Protein AF-A0A2X2J457-F1 (afdb_monomer_lite)

Sequence (88 aa):
MSNDSEKIISTYSLNFLSPDDVRKEELKASQGDSDAAFKLYKYYLFCEPKSYRKQHEWLIISANNGNAIAQYNLSRELESGNAANLLI

Structure (mmCIF, N/CA/C/O backbone):
data_AF-A0A2X2J457-F1
#
_entry.id   AF-A0A2X2J457-F1
#
loop_
_atom_site.group_PDB
_atom_site.id
_atom_site.type_symbol
_atom_site.label_atom_id
_atom_site.label_alt_id
_atom_site.label_comp_id
_atom_site.label_asym_id
_ato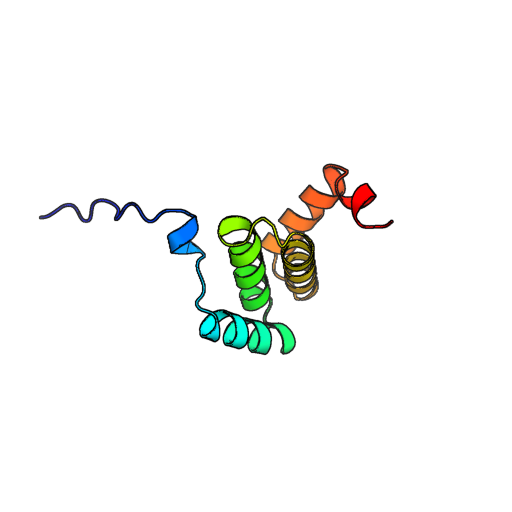m_site.label_entity_id
_atom_site.label_seq_id
_atom_site.pdbx_PDB_ins_code
_atom_site.Cartn_x
_atom_site.Cartn_y
_atom_site.Cartn_z
_atom_site.occupancy
_atom_site.B_iso_or_equiv
_atom_site.auth_seq_id
_atom_site.auth_comp_id
_atom_site.auth_asym_id
_atom_site.auth_atom_id
_atom_site.pdbx_PDB_model_num
ATOM 1 N N . MET A 1 1 ? -1.326 -28.396 -26.696 1.00 40.06 1 MET A N 1
ATOM 2 C CA . MET A 1 1 ? -1.861 -27.442 -25.703 1.00 40.06 1 MET A CA 1
ATOM 3 C C . MET A 1 1 ? -0.721 -27.148 -24.747 1.00 40.06 1 MET A C 1
ATOM 5 O O . MET A 1 1 ? -0.421 -27.998 -23.918 1.00 40.06 1 MET A O 1
ATOM 9 N N . SER A 1 2 ? 0.035 -26.071 -24.982 1.00 43.69 2 SER A N 1
ATOM 10 C CA . SER A 1 2 ? 1.145 -25.711 -24.097 1.00 43.69 2 SER A CA 1
ATOM 11 C C . SER A 1 2 ? 0.566 -25.218 -22.783 1.00 43.69 2 SER A C 1
ATOM 13 O O . SER A 1 2 ? -0.327 -24.380 -22.770 1.00 43.69 2 SER A O 1
ATOM 15 N N . ASN A 1 3 ? 1.060 -25.810 -21.708 1.00 46.50 3 ASN A N 1
ATOM 16 C CA . ASN A 1 3 ? 0.834 -25.395 -20.343 1.00 46.50 3 ASN A CA 1
ATOM 17 C C . ASN A 1 3 ? 1.293 -23.934 -20.229 1.00 46.50 3 ASN A C 1
ATOM 19 O O . ASN A 1 3 ? 2.488 -23.671 -20.369 1.00 46.50 3 ASN A O 1
ATOM 23 N N . ASP A 1 4 ? 0.366 -23.004 -20.004 1.00 51.88 4 ASP A N 1
ATOM 24 C CA . ASP A 1 4 ? 0.651 -21.643 -19.532 1.00 51.88 4 ASP A CA 1
ATOM 25 C C . ASP A 1 4 ? 1.148 -21.727 -18.079 1.00 51.88 4 ASP A C 1
ATOM 27 O O . ASP A 1 4 ? 0.590 -21.127 -17.162 1.00 51.88 4 ASP A O 1
ATOM 31 N N . SER A 1 5 ? 2.165 -22.564 -17.854 1.00 49.25 5 SER A N 1
ATOM 32 C CA . SER A 1 5 ? 2.822 -22.783 -16.583 1.00 49.25 5 SER A CA 1
ATOM 33 C C . SER A 1 5 ? 3.403 -21.452 -16.157 1.00 49.25 5 SER A C 1
ATOM 35 O O . SER A 1 5 ? 4.438 -21.029 -16.676 1.00 49.25 5 SER A O 1
ATOM 37 N N . GLU A 1 6 ? 2.651 -20.789 -15.279 1.00 54.53 6 GLU A N 1
ATOM 38 C CA . GLU A 1 6 ? 3.131 -19.966 -14.184 1.00 54.53 6 GLU A CA 1
ATOM 39 C C . GLU A 1 6 ? 4.471 -19.333 -14.517 1.00 54.53 6 GLU A C 1
ATOM 41 O O . GLU A 1 6 ? 5.540 -19.839 -14.168 1.00 54.53 6 GLU A O 1
ATOM 46 N N . LYS A 1 7 ? 4.423 -18.195 -15.215 1.00 55.59 7 LYS A N 1
ATOM 47 C CA . LYS A 1 7 ? 5.560 -17.284 -15.189 1.00 55.59 7 LYS A CA 1
ATOM 48 C C . LYS A 1 7 ? 5.863 -17.104 -13.702 1.00 55.59 7 LYS A C 1
ATOM 50 O O . LYS A 1 7 ? 5.004 -16.610 -12.978 1.00 55.59 7 LYS A O 1
ATOM 55 N N . ILE A 1 8 ? 7.006 -17.593 -13.224 1.00 58.31 8 ILE A N 1
ATOM 56 C CA . ILE A 1 8 ? 7.410 -17.414 -11.830 1.00 58.31 8 ILE A CA 1
ATOM 57 C C . ILE A 1 8 ? 7.693 -15.919 -11.681 1.0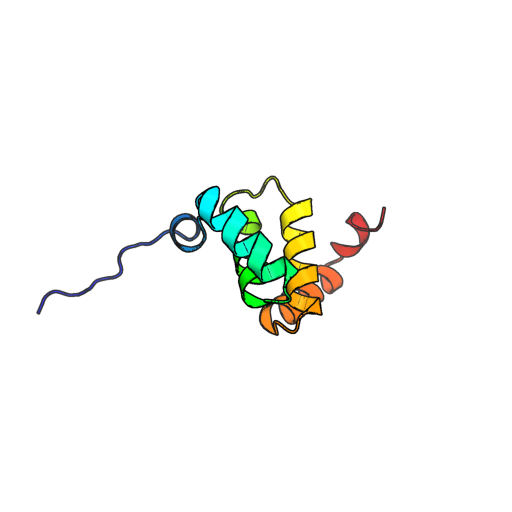0 58.31 8 ILE A C 1
ATOM 59 O O . ILE A 1 8 ? 8.801 -15.444 -11.919 1.00 58.31 8 ILE A O 1
ATOM 63 N N . ILE A 1 9 ? 6.649 -15.144 -11.403 1.00 66.62 9 ILE A N 1
ATOM 64 C CA . ILE A 1 9 ? 6.748 -13.720 -11.120 1.00 66.62 9 ILE A CA 1
ATOM 65 C C . ILE A 1 9 ? 7.042 -13.621 -9.633 1.00 66.62 9 ILE A C 1
ATOM 67 O O . ILE A 1 9 ? 6.221 -13.979 -8.793 1.00 66.62 9 ILE A O 1
ATOM 71 N N . SER A 1 10 ? 8.258 -13.184 -9.316 1.00 85.38 10 SER A N 1
ATOM 72 C CA . SER A 1 10 ? 8.660 -12.947 -7.934 1.00 85.38 10 SER A CA 1
ATOM 73 C C . SER A 1 10 ? 7.730 -11.926 -7.270 1.00 85.38 10 SER A C 1
ATOM 75 O O . SER A 1 10 ? 7.190 -11.038 -7.938 1.00 85.38 10 SER A O 1
ATOM 77 N N . THR A 1 11 ? 7.594 -11.992 -5.944 1.00 88.19 11 THR A N 1
ATOM 78 C CA . THR A 1 11 ? 6.847 -10.987 -5.167 1.00 88.19 11 THR A CA 1
ATOM 79 C C . THR A 1 11 ? 7.323 -9.565 -5.470 1.00 88.19 11 THR A C 1
ATOM 81 O O . THR A 1 11 ? 6.509 -8.647 -5.523 1.00 88.19 11 THR A O 1
ATOM 84 N N . TYR A 1 12 ? 8.620 -9.384 -5.741 1.00 90.25 12 TYR A N 1
ATOM 85 C CA . TYR A 1 12 ? 9.173 -8.109 -6.191 1.00 90.25 12 TYR A CA 1
ATOM 86 C C . TYR A 1 12 ? 8.571 -7.681 -7.535 1.00 90.25 12 TYR A C 1
ATOM 88 O O . TYR A 1 12 ? 8.002 -6.603 -7.640 1.00 90.25 12 TYR A O 1
ATOM 96 N N . SER A 1 13 ? 8.621 -8.541 -8.556 1.00 89.31 13 SER A N 1
ATOM 97 C CA . SER A 1 13 ? 8.108 -8.234 -9.900 1.00 89.31 13 SER A CA 1
ATOM 98 C C . SER A 1 13 ? 6.607 -7.922 -9.927 1.00 89.31 13 SER A C 1
ATOM 100 O O . SER A 1 13 ? 6.169 -7.157 -10.777 1.00 89.31 13 SER A O 1
ATOM 102 N N . LEU A 1 14 ? 5.825 -8.501 -9.009 1.00 91.06 14 LEU A N 1
ATOM 103 C CA . LEU A 1 14 ? 4.386 -8.239 -8.872 1.00 91.06 14 LEU A CA 1
ATOM 104 C C . LEU A 1 14 ? 4.062 -6.867 -8.272 1.00 91.06 14 LEU A C 1
ATOM 106 O O . LEU A 1 14 ? 2.987 -6.330 -8.530 1.00 91.06 14 LEU A O 1
ATOM 110 N N . ASN A 1 15 ? 4.949 -6.340 -7.427 1.00 95.00 15 ASN A N 1
ATOM 111 C CA . ASN A 1 15 ? 4.696 -5.128 -6.647 1.00 95.00 15 ASN A CA 1
ATOM 112 C C . ASN A 1 15 ? 5.604 -3.959 -7.039 1.00 95.00 15 ASN A C 1
ATOM 114 O O . ASN A 1 15 ? 5.407 -2.856 -6.537 1.00 95.00 15 ASN A O 1
ATOM 118 N N . PHE A 1 16 ? 6.572 -4.185 -7.927 1.00 96.06 16 PHE A N 1
ATOM 119 C CA . PHE A 1 16 ? 7.464 -3.152 -8.423 1.00 96.06 16 PHE A CA 1
ATOM 120 C C . PHE A 1 16 ? 6.686 -2.071 -9.175 1.00 96.06 16 PHE A C 1
ATOM 122 O O . PHE A 1 16 ? 5.873 -2.366 -10.051 1.00 96.06 16 PHE A O 1
ATOM 129 N N . LEU A 1 17 ? 6.982 -0.816 -8.847 1.00 97.25 17 LEU A N 1
ATOM 130 C CA . LEU A 1 17 ? 6.478 0.372 -9.518 1.00 97.25 17 LEU A CA 1
ATOM 131 C C . LEU A 1 17 ? 7.675 1.181 -10.012 1.00 97.25 17 LEU A C 1
ATOM 133 O O . LEU A 1 17 ? 8.640 1.387 -9.275 1.00 97.25 17 LEU A O 1
ATOM 137 N N . SER A 1 18 ? 7.611 1.657 -11.255 1.00 97.38 18 SER A N 1
ATOM 138 C CA . SER A 1 18 ? 8.578 2.644 -11.733 1.00 97.38 18 SER A CA 1
ATOM 139 C C . SER A 1 18 ? 8.402 3.968 -10.971 1.00 97.38 18 SER A C 1
ATOM 141 O O . SER A 1 18 ? 7.325 4.217 -10.423 1.00 97.38 18 SER A O 1
ATOM 143 N N . PRO A 1 19 ? 9.399 4.873 -10.960 1.00 97.06 19 PRO A N 1
ATOM 144 C CA . PRO A 1 19 ? 9.235 6.190 -10.343 1.00 97.06 19 PRO A CA 1
ATOM 145 C C . PRO A 1 19 ? 8.019 6.967 -10.866 1.00 97.06 19 PRO A C 1
ATOM 147 O O . PRO A 1 19 ? 7.436 7.765 -10.135 1.00 97.06 19 PRO A O 1
ATOM 150 N N . ASP A 1 20 ? 7.637 6.758 -12.125 1.00 98.19 20 ASP A N 1
ATOM 151 C CA . ASP A 1 20 ? 6.492 7.419 -12.752 1.00 98.19 20 ASP A CA 1
ATOM 152 C C . ASP A 1 20 ? 5.171 6.812 -12.273 1.00 98.19 20 ASP A C 1
ATOM 154 O O . ASP A 1 20 ? 4.229 7.546 -11.965 1.00 98.19 20 ASP A O 1
ATOM 158 N N . ASP A 1 21 ? 5.125 5.486 -12.129 1.00 98.38 21 ASP A N 1
ATOM 159 C CA . ASP A 1 21 ? 3.970 4.788 -11.565 1.00 98.38 21 ASP A CA 1
ATOM 160 C C . ASP A 1 21 ? 3.780 5.128 -10.088 1.00 98.38 21 ASP A C 1
ATOM 162 O O . ASP A 1 21 ? 2.650 5.360 -9.669 1.00 98.38 21 ASP A O 1
ATOM 166 N N . VAL A 1 22 ? 4.868 5.247 -9.314 1.00 98.38 22 VAL A N 1
ATOM 167 C CA . VAL A 1 22 ? 4.807 5.722 -7.922 1.00 98.38 22 VAL A CA 1
ATOM 168 C C . VAL A 1 22 ? 4.115 7.083 -7.867 1.00 98.38 22 VAL A C 1
ATOM 170 O O . VAL A 1 22 ? 3.110 7.211 -7.175 1.00 98.38 22 VAL A O 1
ATOM 173 N N . ARG A 1 23 ? 4.552 8.067 -8.667 1.00 98.56 23 ARG A N 1
ATOM 174 C CA . ARG A 1 23 ? 3.922 9.405 -8.699 1.00 98.56 23 ARG A CA 1
ATOM 175 C C . ARG A 1 23 ? 2.451 9.359 -9.115 1.00 98.56 23 ARG A C 1
ATOM 177 O O . ARG A 1 23 ? 1.628 10.117 -8.606 1.00 98.56 23 ARG A O 1
ATOM 184 N N . LYS A 1 24 ? 2.104 8.475 -10.053 1.00 98.69 24 LYS A N 1
ATOM 185 C CA . LYS A 1 24 ? 0.722 8.297 -10.510 1.00 98.69 24 LYS A CA 1
ATOM 186 C C . LYS A 1 24 ? -0.168 7.714 -9.416 1.00 98.69 24 LYS A C 1
ATOM 188 O O . LYS A 1 24 ? -1.290 8.188 -9.239 1.00 98.69 24 LYS A O 1
ATOM 193 N N . GLU A 1 25 ? 0.302 6.696 -8.702 1.00 98.69 25 GLU A N 1
ATOM 194 C CA . GLU A 1 25 ? -0.448 6.125 -7.585 1.00 98.69 25 GLU A CA 1
ATOM 195 C C . GLU A 1 25 ? -0.502 7.103 -6.397 1.00 98.69 25 GLU A C 1
ATOM 197 O O . GLU A 1 25 ? -1.548 7.200 -5.763 1.00 98.69 25 GLU A O 1
ATOM 202 N N . GLU A 1 26 ? 0.543 7.907 -6.155 1.00 98.56 26 GLU A N 1
ATOM 203 C CA . GLU A 1 26 ? 0.544 8.967 -5.127 1.00 98.56 26 GLU A CA 1
ATOM 204 C C . GLU A 1 26 ? -0.556 10.004 -5.395 1.00 98.56 26 GLU A C 1
ATOM 206 O O . GLU A 1 26 ? -1.319 10.356 -4.493 1.00 98.56 26 GLU A O 1
ATOM 211 N N . LEU A 1 27 ? -0.702 10.442 -6.650 1.00 98.56 27 LEU A N 1
ATOM 212 C CA . LEU A 1 27 ? -1.757 11.376 -7.045 1.00 98.56 27 LEU A CA 1
ATOM 213 C C . LEU A 1 27 ? -3.157 10.789 -6.819 1.00 98.56 27 LEU A C 1
ATOM 215 O O . LEU A 1 27 ? -4.016 11.466 -6.259 1.00 98.56 27 LEU A O 1
ATOM 219 N N . LYS A 1 28 ? -3.396 9.534 -7.208 1.00 98.75 28 LYS A N 1
ATOM 220 C CA . LYS A 1 28 ? -4.694 8.875 -6.975 1.00 98.75 28 LYS A CA 1
ATOM 221 C C . LYS A 1 28 ? -4.986 8.720 -5.486 1.00 98.75 28 LYS A C 1
ATOM 223 O O . LYS A 1 28 ? -6.083 9.038 -5.036 1.00 98.75 28 LYS A O 1
ATOM 228 N N . ALA A 1 29 ? -3.993 8.285 -4.714 1.00 98.38 29 ALA A N 1
ATOM 229 C CA . ALA A 1 29 ? -4.126 8.126 -3.274 1.00 98.38 29 ALA A CA 1
ATOM 230 C C . ALA A 1 29 ? -4.445 9.464 -2.586 1.00 98.38 29 ALA A C 1
ATOM 232 O O . ALA A 1 29 ? -5.306 9.507 -1.709 1.00 98.38 29 ALA A O 1
ATOM 233 N N . SER A 1 30 ? -3.845 10.575 -3.038 1.00 97.38 30 SER A N 1
ATOM 234 C CA . SER A 1 30 ? -4.178 11.925 -2.546 1.00 97.38 30 SER A CA 1
ATOM 235 C C . SER A 1 30 ? -5.615 12.367 -2.852 1.00 97.38 30 SER A C 1
ATOM 237 O O . SER A 1 30 ? -6.136 13.265 -2.197 1.00 97.38 30 SER A O 1
ATOM 239 N N . GLN A 1 31 ? -6.271 11.720 -3.819 1.00 97.88 31 GLN A N 1
ATOM 240 C CA . GLN A 1 31 ? -7.675 11.938 -4.177 1.00 97.88 31 GLN A CA 1
ATOM 241 C C . GLN A 1 31 ? -8.621 10.956 -3.463 1.00 97.88 31 GLN A C 1
ATOM 243 O O . GLN A 1 31 ? -9.815 10.939 -3.752 1.00 97.88 31 GLN A O 1
ATOM 248 N N . GLY A 1 32 ? -8.105 10.152 -2.527 1.00 97.06 32 GLY A N 1
ATOM 249 C CA . GLY A 1 32 ? -8.886 9.207 -1.728 1.00 97.06 32 GLY A CA 1
ATOM 250 C C . GLY A 1 32 ? -8.951 7.788 -2.295 1.00 97.06 32 GLY A C 1
ATOM 251 O O . GLY A 1 32 ? -9.673 6.962 -1.747 1.00 97.06 32 GLY A O 1
ATOM 252 N N . ASP A 1 33 ? -8.204 7.470 -3.360 1.00 98.62 33 ASP A N 1
ATOM 253 C CA . ASP A 1 33 ? -8.139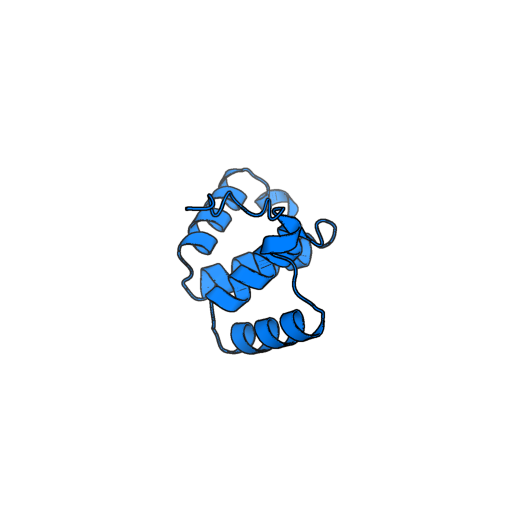 6.102 -3.888 1.00 98.62 33 ASP A CA 1
ATOM 254 C C . ASP A 1 33 ? -7.378 5.190 -2.911 1.00 98.62 33 ASP A C 1
ATOM 256 O O . ASP A 1 33 ? -6.142 5.184 -2.826 1.00 98.62 33 ASP A O 1
ATOM 260 N N . SER A 1 34 ? -8.139 4.405 -2.151 1.00 98.56 34 SER A N 1
ATOM 261 C CA . SER A 1 34 ? -7.607 3.491 -1.147 1.00 98.56 34 SER A CA 1
ATOM 262 C C . SER A 1 34 ? -6.776 2.357 -1.753 1.00 98.56 34 SER A C 1
ATOM 264 O O . SER A 1 34 ? -5.849 1.865 -1.103 1.00 98.56 34 SER A O 1
ATOM 266 N N . ASP A 1 35 ? -7.064 1.950 -2.991 1.00 98.62 35 ASP A N 1
ATOM 267 C CA . ASP A 1 35 ? -6.352 0.871 -3.677 1.00 98.62 35 ASP A CA 1
ATOM 268 C C . ASP A 1 35 ? -5.010 1.350 -4.228 1.00 98.62 35 ASP A C 1
ATOM 270 O O . ASP A 1 35 ? -4.027 0.604 -4.191 1.00 98.62 35 ASP A O 1
ATOM 274 N N . ALA A 1 36 ? -4.933 2.601 -4.685 1.00 98.69 36 ALA A N 1
ATOM 275 C CA . ALA A 1 36 ? -3.670 3.239 -5.044 1.00 98.69 36 ALA A CA 1
ATOM 276 C C . ALA A 1 36 ? -2.733 3.336 -3.829 1.00 98.69 36 ALA A C 1
ATOM 278 O O . ALA A 1 36 ? -1.576 2.913 -3.900 1.00 98.69 36 ALA A O 1
ATOM 279 N N . ALA A 1 37 ? -3.253 3.777 -2.678 1.00 98.69 37 ALA A N 1
ATOM 280 C CA . ALA A 1 37 ? -2.501 3.769 -1.423 1.00 98.69 37 ALA A CA 1
ATOM 281 C C . ALA A 1 37 ? -2.055 2.344 -1.035 1.00 98.69 37 ALA A C 1
ATOM 283 O O . ALA A 1 37 ? -0.905 2.131 -0.650 1.00 98.69 37 ALA A O 1
ATOM 284 N N . PHE A 1 38 ? -2.914 1.334 -1.219 1.00 98.62 38 PHE A N 1
ATOM 285 C CA . PHE A 1 38 ? -2.550 -0.056 -0.929 1.00 98.62 38 PHE A CA 1
ATOM 286 C C . PHE A 1 38 ? -1.458 -0.599 -1.865 1.00 98.62 38 PHE A C 1
ATOM 288 O O . PHE A 1 38 ? -0.604 -1.388 -1.452 1.00 98.62 38 PHE A O 1
ATOM 295 N N . LYS A 1 39 ? -1.443 -0.184 -3.137 1.00 98.50 39 LYS A N 1
ATOM 296 C CA . LYS A 1 39 ? -0.358 -0.532 -4.068 1.00 98.50 39 LYS A CA 1
ATOM 297 C C . LYS A 1 39 ? 0.967 0.081 -3.639 1.00 98.50 39 LYS A C 1
ATOM 299 O O . LYS A 1 39 ? 1.967 -0.632 -3.646 1.00 98.50 39 LYS A O 1
ATOM 304 N N . LEU A 1 40 ? 0.969 1.346 -3.218 1.00 98.62 40 LEU A N 1
ATOM 305 C CA . LEU A 1 40 ? 2.164 2.001 -2.682 1.00 98.62 40 LEU A CA 1
ATOM 306 C C . LEU A 1 40 ? 2.666 1.295 -1.419 1.00 98.62 40 LEU A C 1
ATOM 308 O O . LEU A 1 40 ? 3.860 1.023 -1.317 1.00 98.62 40 LEU A O 1
ATOM 312 N N . TYR A 1 41 ? 1.769 0.898 -0.510 1.00 98.19 41 TYR A N 1
ATOM 313 C CA . TYR A 1 41 ? 2.122 0.067 0.647 1.00 98.19 41 TYR A CA 1
ATOM 314 C C . TYR A 1 41 ? 2.865 -1.211 0.229 1.00 98.19 41 TYR A C 1
ATOM 316 O O . TYR A 1 41 ? 3.959 -1.476 0.727 1.00 98.19 41 TYR A O 1
ATOM 324 N N . LYS A 1 42 ? 2.314 -1.982 -0.719 1.00 97.56 42 LYS A N 1
ATOM 325 C CA . LYS A 1 42 ? 2.950 -3.218 -1.203 1.00 97.56 42 LYS A CA 1
ATOM 326 C C . LYS A 1 42 ? 4.289 -2.953 -1.890 1.00 97.56 42 LYS A C 1
ATOM 328 O O . LYS A 1 42 ? 5.231 -3.712 -1.681 1.00 97.56 42 LYS A O 1
ATOM 333 N N . TYR A 1 43 ? 4.388 -1.885 -2.678 1.00 98.06 43 TYR A N 1
ATOM 334 C CA . TYR A 1 43 ? 5.645 -1.468 -3.295 1.00 98.06 43 TYR A CA 1
ATOM 335 C C . TYR A 1 43 ? 6.720 -1.205 -2.233 1.00 98.06 43 TYR A C 1
ATOM 337 O O . TYR A 1 43 ? 7.791 -1.807 -2.279 1.00 98.06 43 TYR A O 1
ATOM 345 N N . TYR A 1 44 ? 6.430 -0.384 -1.220 1.00 97.31 44 TYR A N 1
ATOM 346 C CA . TYR A 1 44 ? 7.407 -0.092 -0.170 1.00 97.31 44 TYR A CA 1
ATOM 347 C C . TYR A 1 44 ? 7.713 -1.307 0.718 1.00 97.31 44 TYR A C 1
ATOM 349 O O . TYR A 1 44 ? 8.857 -1.480 1.125 1.00 97.31 44 TYR A O 1
ATOM 357 N N . LEU A 1 45 ? 6.741 -2.190 0.958 1.00 95.25 45 LEU A N 1
ATOM 358 C CA . LEU A 1 45 ? 6.947 -3.432 1.709 1.00 95.25 45 LEU A CA 1
ATOM 359 C C . LEU A 1 45 ? 7.877 -4.418 0.979 1.00 95.25 45 LEU A C 1
ATOM 361 O O . LEU A 1 45 ? 8.759 -5.005 1.602 1.00 95.25 45 LEU A O 1
ATOM 365 N N . PHE A 1 46 ? 7.673 -4.632 -0.325 1.00 94.75 46 PHE A N 1
ATOM 366 C CA . PHE A 1 46 ? 8.342 -5.713 -1.063 1.00 94.75 46 PHE A CA 1
ATOM 367 C C . PHE A 1 46 ? 9.527 -5.263 -1.918 1.00 94.75 46 PHE A C 1
ATOM 369 O O . PHE A 1 46 ? 10.407 -6.075 -2.204 1.00 94.75 46 PHE A O 1
ATOM 376 N N . CYS A 1 47 ? 9.555 -4.002 -2.345 1.00 95.31 47 CYS A N 1
ATOM 377 C CA . CYS A 1 47 ? 10.569 -3.485 -3.262 1.00 95.31 47 CYS A CA 1
ATOM 378 C C . CYS A 1 47 ? 11.535 -2.510 -2.587 1.00 95.31 47 CYS A C 1
ATOM 380 O O . CYS A 1 47 ? 12.696 -2.458 -2.977 1.00 95.31 47 CYS A O 1
ATOM 382 N N . GLU A 1 48 ? 11.088 -1.799 -1.549 1.00 93.94 48 GLU A N 1
ATOM 383 C CA . GLU A 1 48 ? 11.876 -0.785 -0.835 1.00 93.94 48 GLU A CA 1
ATOM 384 C C . GLU A 1 48 ? 11.829 -0.979 0.699 1.00 93.94 48 GLU A C 1
ATOM 386 O O . GLU A 1 48 ? 11.506 -0.039 1.430 1.00 93.94 48 GLU A O 1
ATOM 391 N N . PRO A 1 49 ? 12.183 -2.166 1.237 1.00 85.38 49 PRO A N 1
ATOM 392 C CA . PRO A 1 49 ? 11.927 -2.542 2.638 1.00 85.38 49 PRO A CA 1
ATOM 393 C C . PRO A 1 49 ? 12.650 -1.674 3.682 1.00 85.38 49 PRO A C 1
ATOM 395 O O . PRO A 1 49 ? 12.316 -1.705 4.863 1.00 85.38 49 PRO A O 1
ATOM 398 N N . LYS A 1 50 ? 13.638 -0.868 3.270 1.00 89.81 50 LYS A N 1
ATOM 399 C CA . LYS A 1 50 ? 14.281 0.135 4.139 1.00 89.81 50 LYS A CA 1
ATOM 400 C C . LYS A 1 50 ? 13.392 1.363 4.392 1.00 89.81 50 LYS A C 1
ATOM 402 O O . LYS A 1 50 ? 13.695 2.162 5.273 1.00 89.81 50 LYS A O 1
ATOM 407 N N . SER A 1 51 ? 12.296 1.515 3.650 1.00 92.75 51 SER A N 1
ATOM 408 C CA . SER A 1 51 ? 11.372 2.654 3.702 1.00 92.75 51 SER A CA 1
ATOM 409 C C . SER A 1 51 ? 10.179 2.398 4.631 1.00 92.75 51 SER A C 1
ATOM 411 O O . SER A 1 51 ? 9.034 2.663 4.262 1.00 92.75 51 SER A O 1
ATOM 413 N N . TYR A 1 52 ? 10.432 1.914 5.852 1.00 90.50 52 TYR A N 1
ATOM 414 C CA . TYR A 1 52 ? 9.380 1.520 6.805 1.00 90.50 52 TYR A CA 1
ATOM 415 C C . TYR A 1 52 ? 8.359 2.635 7.090 1.00 90.50 52 TYR A C 1
ATOM 417 O O . TYR A 1 52 ? 7.156 2.391 7.108 1.00 90.50 52 TYR A O 1
ATOM 425 N N . ARG A 1 53 ? 8.818 3.889 7.220 1.00 93.12 53 ARG A N 1
ATOM 426 C CA . ARG A 1 53 ? 7.924 5.043 7.413 1.00 93.12 53 ARG A CA 1
ATOM 427 C C . ARG A 1 53 ? 6.902 5.171 6.281 1.00 93.12 53 ARG A C 1
ATOM 429 O O . ARG A 1 53 ? 5.724 5.354 6.555 1.00 93.12 53 ARG A O 1
ATOM 436 N N . LYS A 1 54 ? 7.347 5.032 5.028 1.00 95.62 54 LYS A N 1
ATOM 437 C CA . LYS A 1 54 ? 6.466 5.119 3.857 1.00 95.62 54 LYS A CA 1
ATOM 438 C C . LYS A 1 54 ? 5.520 3.930 3.781 1.00 95.62 54 LYS A C 1
ATOM 440 O O . LYS A 1 54 ? 4.348 4.108 3.481 1.00 95.62 54 LYS A O 1
ATOM 445 N N . GLN A 1 55 ? 6.012 2.726 4.071 1.00 95.62 55 GLN A N 1
ATOM 446 C CA . GLN A 1 55 ? 5.162 1.542 4.162 1.00 95.62 55 GLN A CA 1
ATOM 447 C C . GLN A 1 55 ? 3.998 1.796 5.134 1.00 95.62 55 GLN A C 1
ATOM 449 O O . GLN A 1 55 ? 2.840 1.644 4.752 1.00 95.62 55 GLN A O 1
ATOM 454 N N . HIS A 1 56 ? 4.295 2.228 6.360 1.00 95.19 56 HIS A N 1
ATOM 455 C CA . HIS A 1 56 ? 3.274 2.452 7.380 1.00 95.19 56 HIS A CA 1
ATOM 456 C C . HIS A 1 56 ? 2.318 3.603 7.020 1.00 95.19 56 HIS A C 1
ATOM 458 O O . HIS A 1 56 ? 1.104 3.467 7.149 1.00 95.19 56 HIS A O 1
ATOM 464 N N . GLU A 1 57 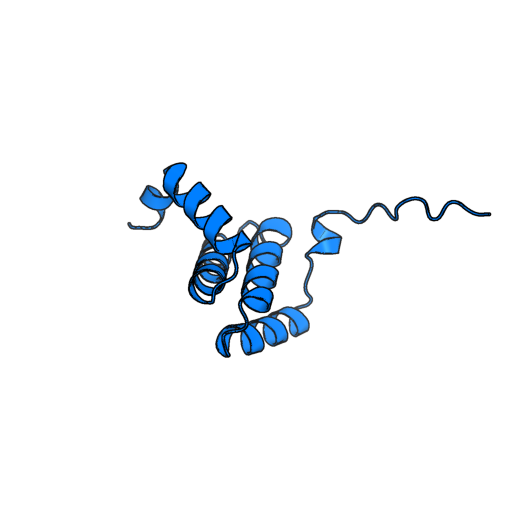? 2.844 4.707 6.485 1.00 96.56 57 GLU A N 1
ATOM 465 C CA . GLU A 1 57 ? 2.048 5.844 6.008 1.00 96.56 57 GLU A CA 1
ATOM 466 C C . GLU A 1 57 ? 1.011 5.421 4.957 1.00 96.56 57 GLU A C 1
ATOM 468 O O . GLU A 1 57 ? -0.182 5.685 5.117 1.00 96.56 57 GLU A O 1
ATOM 473 N N . TRP A 1 58 ? 1.432 4.696 3.918 1.00 98.38 58 TRP A N 1
ATOM 474 C CA . TRP A 1 58 ? 0.519 4.244 2.867 1.00 98.38 58 TRP A CA 1
ATOM 475 C C . TRP A 1 58 ? -0.483 3.199 3.354 1.00 98.38 58 TRP A C 1
ATOM 477 O O . TRP A 1 58 ? -1.618 3.176 2.871 1.00 98.38 58 TRP A O 1
ATOM 487 N N . LEU A 1 59 ? -0.104 2.374 4.335 1.00 97.75 59 LEU A N 1
ATOM 488 C CA . LEU A 1 59 ? -1.030 1.447 4.979 1.00 97.75 59 LEU A CA 1
ATOM 489 C C . LEU A 1 59 ? -2.142 2.197 5.724 1.00 97.75 59 LEU A C 1
ATOM 491 O O . LEU A 1 59 ? -3.316 1.880 5.531 1.00 97.75 59 LEU A O 1
ATOM 495 N N . ILE A 1 60 ? -1.786 3.216 6.515 1.00 97.38 60 ILE A N 1
ATOM 496 C CA . ILE A 1 60 ? -2.749 4.062 7.235 1.00 97.38 60 ILE A CA 1
ATOM 497 C C . ILE A 1 60 ? -3.667 4.793 6.254 1.00 97.38 60 ILE A C 1
ATOM 499 O O . ILE A 1 60 ? -4.885 4.758 6.421 1.00 97.38 60 ILE A O 1
ATOM 503 N N . ILE A 1 61 ? -3.110 5.436 5.222 1.00 98.12 61 ILE A N 1
ATOM 504 C CA . ILE A 1 61 ? -3.900 6.169 4.218 1.00 98.12 61 ILE A CA 1
ATOM 505 C C . ILE A 1 61 ? -4.902 5.228 3.541 1.00 98.12 61 ILE A C 1
ATOM 507 O O . ILE A 1 61 ? -6.080 5.560 3.408 1.00 98.12 61 ILE A O 1
ATOM 511 N N . SER A 1 62 ? -4.455 4.035 3.148 1.00 98.62 62 SER A N 1
ATOM 512 C CA . SER A 1 62 ? -5.314 3.032 2.520 1.00 98.62 62 SER A CA 1
ATOM 513 C C . SER A 1 62 ? -6.432 2.555 3.455 1.00 98.62 62 SER A C 1
ATOM 515 O O . SER A 1 62 ? -7.594 2.496 3.046 1.00 98.62 62 SER A O 1
ATOM 517 N N . ALA A 1 63 ? -6.108 2.278 4.722 1.00 98.19 63 ALA A N 1
ATOM 518 C CA . ALA A 1 63 ? -7.076 1.837 5.723 1.00 98.19 63 ALA A CA 1
ATOM 519 C C . ALA A 1 63 ? -8.129 2.917 6.033 1.00 98.19 63 ALA A C 1
ATOM 521 O O . ALA A 1 63 ? -9.326 2.615 6.075 1.00 98.19 63 ALA A O 1
ATOM 522 N N . ASN A 1 64 ? -7.698 4.174 6.186 1.00 97.94 64 ASN A N 1
ATOM 523 C CA . ASN A 1 64 ? -8.573 5.320 6.454 1.00 97.94 64 ASN A CA 1
ATOM 524 C C . ASN A 1 64 ? -9.542 5.599 5.299 1.00 97.94 64 ASN A C 1
ATOM 526 O O . ASN A 1 64 ? -10.678 5.996 5.540 1.00 97.94 64 ASN A O 1
ATOM 530 N N . ASN A 1 65 ? -9.117 5.344 4.059 1.00 97.56 65 ASN A N 1
ATOM 531 C CA . ASN A 1 65 ? -9.955 5.504 2.870 1.00 97.56 65 ASN A CA 1
ATOM 532 C C . ASN A 1 65 ? -10.804 4.259 2.540 1.00 97.56 65 ASN A C 1
ATOM 534 O O . ASN A 1 65 ? -11.440 4.215 1.492 1.00 97.56 65 ASN A O 1
ATOM 538 N N . GLY A 1 66 ? -10.854 3.257 3.425 1.00 97.00 66 GLY A N 1
ATOM 539 C CA . GLY A 1 66 ? -11.827 2.164 3.333 1.00 97.00 66 GLY A CA 1
ATOM 540 C C . GLY A 1 66 ? -11.338 0.876 2.669 1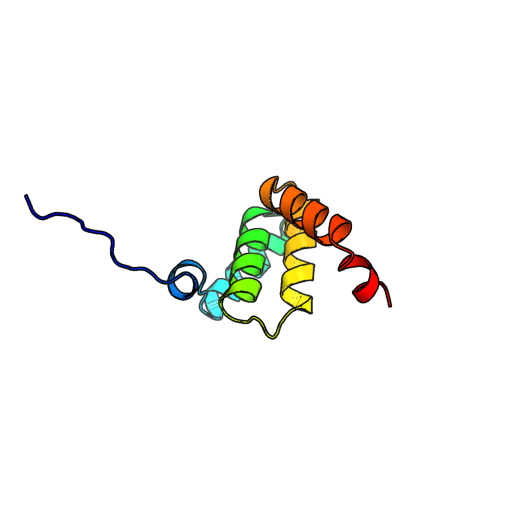.00 97.00 66 GLY A C 1
ATOM 541 O O . GLY A 1 66 ? -12.153 -0.014 2.422 1.00 97.00 66 GLY A O 1
ATOM 542 N N . ASN A 1 67 ? -10.036 0.714 2.405 1.00 98.50 67 ASN A N 1
ATOM 543 C CA . ASN A 1 67 ? -9.533 -0.572 1.921 1.00 98.50 67 ASN A CA 1
ATOM 544 C C . ASN A 1 67 ? -9.555 -1.608 3.061 1.00 98.50 67 ASN A C 1
ATOM 546 O O . ASN A 1 67 ? -8.771 -1.537 4.010 1.00 98.50 67 ASN A O 1
ATOM 550 N N . ALA A 1 68 ? -10.441 -2.600 2.951 1.00 98.31 68 ALA A N 1
ATOM 551 C CA . ALA A 1 68 ? -10.644 -3.615 3.986 1.00 98.31 68 ALA A CA 1
ATOM 552 C C . ALA A 1 68 ? -9.389 -4.467 4.267 1.00 98.31 68 ALA A C 1
ATOM 554 O O . ALA A 1 68 ? -9.157 -4.877 5.404 1.00 98.31 68 ALA A O 1
ATOM 555 N N . ILE A 1 69 ? -8.551 -4.712 3.252 1.00 97.94 69 ILE A N 1
ATOM 556 C CA . ILE A 1 69 ? -7.299 -5.467 3.418 1.00 97.94 69 ILE A CA 1
ATOM 557 C C . ILE A 1 69 ? -6.293 -4.631 4.216 1.00 97.94 69 ILE A C 1
ATOM 559 O O . ILE A 1 69 ? -5.641 -5.146 5.123 1.00 97.94 69 ILE A O 1
ATOM 563 N N . ALA A 1 70 ? -6.192 -3.335 3.920 1.00 97.81 70 ALA A N 1
ATOM 564 C CA . ALA A 1 70 ? -5.349 -2.411 4.663 1.00 97.81 70 ALA A CA 1
ATOM 565 C C . ALA A 1 70 ? -5.807 -2.268 6.120 1.00 97.81 70 ALA A C 1
ATOM 567 O O . ALA A 1 70 ? -4.971 -2.308 7.017 1.00 97.81 70 ALA A O 1
ATOM 568 N N . GLN A 1 71 ? -7.117 -2.181 6.371 1.00 98.19 71 GLN A N 1
ATOM 569 C CA . GLN A 1 71 ? -7.671 -2.151 7.731 1.00 98.19 71 GLN A CA 1
ATOM 570 C C . GLN A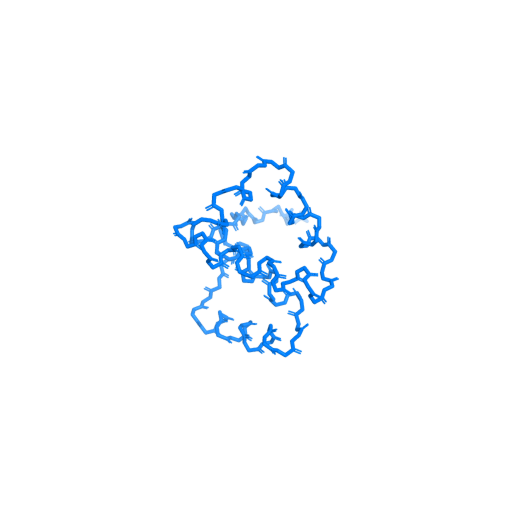 1 71 ? -7.312 -3.412 8.523 1.00 98.19 71 GLN A C 1
ATOM 572 O O . GLN A 1 71 ? -6.852 -3.317 9.660 1.00 98.19 71 GLN A O 1
ATOM 577 N N . TYR A 1 72 ? -7.455 -4.589 7.908 1.00 97.00 72 TYR A N 1
ATOM 578 C CA . TYR A 1 72 ? -7.038 -5.850 8.519 1.00 97.00 72 TYR A CA 1
ATOM 579 C C . TYR A 1 72 ? -5.533 -5.865 8.827 1.00 97.00 72 TYR A C 1
ATOM 581 O O . TYR A 1 72 ? -5.130 -6.174 9.949 1.00 97.00 72 TYR A O 1
ATOM 589 N N . ASN A 1 73 ? -4.696 -5.491 7.856 1.00 94.81 73 ASN A N 1
ATOM 590 C CA . ASN A 1 73 ? -3.242 -5.456 8.021 1.00 94.81 73 ASN A CA 1
ATOM 591 C C . ASN A 1 73 ? -2.808 -4.469 9.114 1.00 94.81 73 ASN A C 1
ATOM 593 O O . ASN A 1 73 ? -1.920 -4.792 9.901 1.00 94.81 73 ASN A O 1
ATOM 597 N N . LEU A 1 74 ? -3.455 -3.304 9.197 1.00 94.25 74 LEU A N 1
ATOM 598 C CA . LEU A 1 74 ? -3.196 -2.314 10.238 1.00 94.25 74 LEU A CA 1
ATOM 599 C C . LEU A 1 74 ? -3.596 -2.847 11.621 1.00 94.25 74 LEU A C 1
ATOM 601 O O . LEU A 1 74 ? -2.809 -2.735 12.555 1.00 94.25 74 LEU A O 1
ATOM 605 N N . SER A 1 75 ? -4.756 -3.503 11.751 1.00 93.38 75 SER A N 1
ATOM 606 C CA . SER A 1 75 ? -5.164 -4.162 13.007 1.00 93.38 75 SER A CA 1
ATOM 607 C C . SER A 1 75 ? -4.113 -5.169 13.473 1.00 93.38 75 SER A C 1
ATOM 609 O O . SER A 1 75 ? -3.713 -5.166 14.633 1.00 93.38 75 SER A O 1
ATOM 611 N N . ARG A 1 76 ? -3.601 -5.988 12.547 1.00 90.94 76 ARG A N 1
ATOM 612 C CA . ARG A 1 76 ? -2.558 -6.982 12.831 1.00 90.94 76 ARG A CA 1
ATOM 613 C C . ARG A 1 76 ? -1.232 -6.350 13.262 1.00 90.94 76 ARG A C 1
ATOM 615 O O . ARG A 1 76 ? -0.575 -6.907 14.136 1.00 90.94 76 ARG A O 1
ATOM 622 N N . GLU A 1 77 ? -0.840 -5.219 12.673 1.00 87.06 77 GLU A N 1
ATOM 623 C CA . GLU A 1 77 ? 0.368 -4.474 13.069 1.00 87.06 77 GLU A CA 1
ATOM 624 C C . GLU A 1 77 ? 0.223 -3.842 14.466 1.00 87.06 77 GLU A C 1
ATOM 626 O O . GLU A 1 77 ? 1.180 -3.822 15.245 1.00 87.06 77 GLU A O 1
ATOM 631 N N . LEU A 1 78 ? -0.982 -3.373 14.811 1.00 85.50 78 LEU A N 1
ATOM 632 C CA . LEU A 1 78 ? -1.279 -2.832 16.137 1.00 85.50 78 LEU A CA 1
ATOM 633 C C . LEU A 1 78 ? -1.288 -3.928 17.214 1.00 85.50 78 LEU A C 1
ATOM 635 O O . LEU A 1 78 ? -0.678 -3.761 18.270 1.00 85.50 78 LEU A O 1
ATOM 639 N N . GLU A 1 79 ? -1.922 -5.067 16.930 1.00 85.44 79 GLU A N 1
ATOM 640 C CA . GLU A 1 79 ? -1.979 -6.231 17.826 1.00 85.44 79 GLU A CA 1
ATOM 641 C C . GLU A 1 79 ? -0.605 -6.862 18.075 1.00 85.44 79 GLU A C 1
ATOM 643 O O . GLU A 1 79 ? -0.342 -7.353 19.172 1.00 85.44 79 GLU A O 1
ATOM 648 N N . SER A 1 80 ? 0.295 -6.840 17.085 1.00 79.44 80 SER A N 1
ATOM 649 C CA . SER A 1 80 ? 1.632 -7.427 17.221 1.00 79.44 80 SER A CA 1
ATOM 650 C C . SER A 1 80 ? 2.598 -6.587 18.067 1.00 79.44 80 SER A C 1
ATOM 652 O O . SER A 1 80 ? 3.765 -6.952 18.185 1.00 79.44 80 SER A O 1
ATOM 654 N N . GLY A 1 81 ? 2.155 -5.459 18.635 1.00 66.00 81 GLY A N 1
ATOM 655 C CA . GLY A 1 81 ? 2.981 -4.578 19.467 1.00 66.00 81 GLY A CA 1
ATOM 656 C C . GLY A 1 81 ? 3.951 -3.680 18.689 1.00 66.00 81 GLY A C 1
ATOM 657 O O . GLY A 1 81 ? 4.639 -2.868 19.304 1.00 66.00 81 GLY A O 1
ATOM 658 N N . ASN A 1 82 ? 3.973 -3.746 17.350 1.00 57.28 82 ASN A N 1
ATOM 659 C CA . ASN A 1 82 ? 4.795 -2.851 16.520 1.00 57.28 82 ASN A CA 1
ATOM 660 C C . ASN A 1 82 ? 4.326 -1.389 16.602 1.00 57.28 82 ASN A C 1
ATOM 662 O O . ASN A 1 82 ? 5.128 -0.480 16.396 1.00 57.28 82 ASN A O 1
ATOM 666 N N . ALA A 1 83 ? 3.069 -1.155 16.993 1.00 53.28 83 ALA A N 1
ATOM 667 C CA . ALA A 1 83 ? 2.544 0.175 17.297 1.00 53.28 83 ALA A CA 1
ATOM 668 C C . ALA A 1 83 ? 3.367 0.937 18.346 1.00 53.28 83 ALA A C 1
ATOM 670 O O . ALA A 1 83 ? 3.491 2.158 18.265 1.00 53.28 83 ALA A O 1
ATOM 671 N N . ALA A 1 84 ? 3.951 0.233 19.325 1.00 48.66 84 ALA A N 1
ATOM 672 C CA . ALA A 1 84 ? 4.697 0.868 20.409 1.00 48.66 84 ALA A CA 1
ATOM 673 C C . ALA A 1 84 ? 5.998 1.538 19.928 1.00 48.66 84 ALA A C 1
ATOM 675 O O . ALA A 1 84 ? 6.438 2.496 20.551 1.00 48.66 84 ALA A O 1
ATOM 676 N N . ASN A 1 85 ? 6.571 1.103 18.797 1.00 51.94 85 ASN A N 1
ATOM 677 C CA . ASN A 1 85 ? 7.758 1.721 18.186 1.00 51.94 85 ASN A CA 1
ATOM 678 C C . ASN A 1 85 ? 7.426 2.849 17.191 1.00 51.94 85 ASN A C 1
ATOM 680 O O . ASN A 1 85 ? 8.335 3.442 16.616 1.00 51.94 85 ASN A O 1
ATOM 684 N N . LEU A 1 86 ? 6.142 3.122 16.954 1.00 49.09 86 LEU A N 1
ATOM 685 C CA . LEU A 1 86 ? 5.664 4.108 15.979 1.00 49.09 86 LEU A CA 1
ATOM 686 C C . LEU A 1 86 ? 5.071 5.368 16.632 1.00 49.09 86 LEU A C 1
ATOM 688 O O . LEU A 1 86 ? 4.821 6.348 15.933 1.00 49.09 86 LEU A O 1
ATOM 692 N N . LEU A 1 87 ? 4.861 5.348 17.954 1.00 45.72 87 LEU A N 1
ATOM 693 C CA . LEU A 1 87 ? 4.324 6.462 18.748 1.00 45.72 87 LEU A CA 1
ATOM 694 C C . LEU A 1 87 ? 5.384 7.210 19.584 1.00 45.72 87 LEU A C 1
ATOM 696 O O . LEU A 1 87 ? 5.013 8.046 20.407 1.00 45.72 87 LEU A O 1
ATOM 700 N N . ILE A 1 88 ? 6.678 6.939 19.378 1.00 40.94 88 ILE A N 1
ATOM 701 C CA . ILE A 1 88 ? 7.802 7.608 20.063 1.00 40.94 88 ILE A CA 1
ATOM 702 C C . ILE A 1 88 ? 8.825 8.154 19.072 1.00 40.94 88 ILE A C 1
ATOM 704 O O . ILE A 1 88 ? 9.098 7.467 18.062 1.00 40.94 88 ILE A O 1
#

pLDDT: mean 87.01, std 17.98, range [40.06, 98.75]

Foldseek 3Di:
DDPPPDPPQPLQNVLADDPVLLVVLVVVLVVLPLVSLVSQLSNCVRPVVVPVVSNVVSLVSSVVSPDPVSVVVVVVCVVVVVVVVVPD

Secondary structure (DSSP, 8-state):
----------HHHHH---HHHHHHHHHHHHTT-HHHHHHHHHHHHHT-TT-HHHHHHHHHHHHHTT-HHHHHHHHHHHHTTGGGGT--

InterPro domains:
  IPR011990 Tetratricopeptide-like helical domain superfamily [G3DSA:1.25.40.10] (14-85)

Organism: Shigella boydii (NCBI:txid621)

Radius of gyration: 14.86 Å; chains: 1; bounding box: 26×39×46 Å